Protein AF-A0AAX1DKT1-F1 (afdb_monomer)

Secondary structure (DSSP, 8-state):
--HHHHHHHHHHHHHHHTT--HHHHHHHHHHHHHHHHHHTTT--SS-HHHHHHHHHHHHHHHHHTT--

pLDDT: mean 82.5, std 13.32, range [38.44, 94.06]

Foldseek 3Di:
DDPLVVLLVVQLVVCVVVVFDPVLSNVLSVVLSVQCVVCVVPDPDPCSSVVSNVSSVVSSVVVRVPPD

Mean predicted aligned error: 5.6 Å

Sequence (68 aa):
MTKIEFIEKNIITELTRLGYDQTAVNIGAREAVSYFRRASTTSKNGKIFEDCLFHAKLFAKKHASNKK

Radius of gyration: 11.77 Å; Cα contacts (8 Å, |Δi|>4): 74; chains: 1; bounding box: 30×20×34 Å

Solvent-accessible surface area (backbone atoms only — not comparable to full-atom values): 3727 Å² total; per-residue (Å²): 130,54,76,57,56,50,50,31,52,53,40,35,53,51,34,49,74,71,69,48,47,72,69,18,25,54,53,12,21,54,49,21,39,55,45,44,65,62,39,71,80,68,63,89,58,99,52,59,64,61,55,25,45,52,53,16,51,55,46,20,56,64,53,54,68,68,80,124

Structure (mmCIF, N/CA/C/O backbone):
data_AF-A0AAX1DKT1-F1
#
_entry.id   AF-A0AAX1DKT1-F1
#
loop_
_atom_site.group_PDB
_atom_site.id
_atom_site.type_symbol
_atom_site.label_atom_id
_atom_site.label_alt_id
_atom_site.label_comp_id
_atom_site.label_asym_id
_atom_site.label_entity_id
_atom_site.label_seq_id
_atom_site.pdbx_PDB_ins_code
_atom_site.Cartn_x
_atom_site.Cartn_y
_atom_site.Cartn_z
_atom_site.occupancy
_atom_site.B_iso_or_equiv
_atom_site.auth_seq_id
_atom_site.auth_comp_id
_atom_site.auth_asym_id
_atom_site.auth_atom_id
_atom_site.pdbx_PDB_model_num
ATOM 1 N N . MET A 1 1 ? 11.712 14.996 -5.0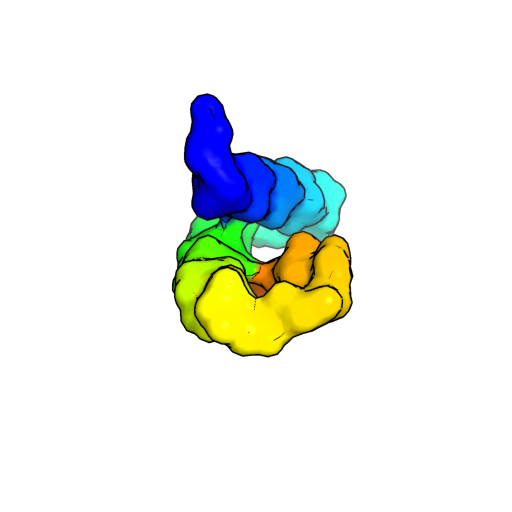43 1.00 59.69 1 MET A N 1
ATOM 2 C CA . MET A 1 1 ? 10.818 13.838 -4.848 1.00 59.69 1 MET A CA 1
ATOM 3 C C . MET A 1 1 ? 11.432 12.636 -5.524 1.00 59.69 1 MET A C 1
ATOM 5 O O . MET A 1 1 ? 11.644 12.663 -6.733 1.00 59.69 1 MET A O 1
ATOM 9 N N . THR A 1 2 ? 11.755 11.605 -4.754 1.00 85.56 2 THR A N 1
ATOM 10 C CA . THR A 1 2 ? 12.152 10.314 -5.334 1.00 85.56 2 THR A CA 1
ATOM 11 C C . THR A 1 2 ? 10.924 9.586 -5.897 1.00 85.56 2 THR A C 1
ATOM 13 O O . THR A 1 2 ? 9.791 9.891 -5.523 1.00 85.56 2 THR A O 1
ATOM 16 N N . LYS A 1 3 ? 11.121 8.591 -6.774 1.00 81.94 3 LYS A N 1
ATOM 17 C CA . LYS A 1 3 ? 10.005 7.764 -7.281 1.00 81.94 3 LYS A CA 1
ATOM 18 C C . LYS A 1 3 ? 9.221 7.086 -6.145 1.00 81.94 3 LYS A C 1
ATOM 20 O O . LYS A 1 3 ? 8.016 6.904 -6.257 1.00 81.94 3 LYS A O 1
ATOM 25 N N . ILE A 1 4 ? 9.901 6.768 -5.042 1.00 86.62 4 ILE A N 1
ATOM 26 C CA . ILE A 1 4 ? 9.300 6.199 -3.831 1.00 86.62 4 ILE A CA 1
ATOM 27 C C . ILE A 1 4 ? 8.350 7.200 -3.170 1.00 86.62 4 ILE A C 1
ATOM 29 O O . ILE A 1 4 ? 7.201 6.860 -2.914 1.00 86.62 4 ILE A O 1
ATOM 33 N N . GLU A 1 5 ? 8.800 8.436 -2.945 1.00 89.12 5 GLU A N 1
ATOM 34 C CA . GLU A 1 5 ? 7.946 9.482 -2.366 1.00 89.12 5 GLU A CA 1
ATOM 35 C C . GLU A 1 5 ? 6.753 9.814 -3.264 1.00 89.12 5 GLU A C 1
ATOM 37 O O . GLU A 1 5 ? 5.669 10.117 -2.772 1.00 89.12 5 GLU A O 1
ATOM 42 N N . PHE A 1 6 ? 6.945 9.754 -4.586 1.00 88.38 6 PHE A N 1
ATOM 43 C CA . PHE A 1 6 ? 5.854 9.926 -5.537 1.00 88.38 6 PHE A CA 1
ATOM 44 C C . PHE A 1 6 ? 4.790 8.836 -5.359 1.00 88.38 6 PHE A C 1
ATOM 46 O O . PHE A 1 6 ? 3.611 9.162 -5.243 1.00 88.38 6 PHE A O 1
ATOM 53 N N . ILE A 1 7 ? 5.196 7.563 -5.293 1.00 89.56 7 ILE A N 1
ATOM 54 C CA . ILE A 1 7 ? 4.284 6.436 -5.045 1.00 89.56 7 ILE A CA 1
ATOM 55 C C . ILE A 1 7 ? 3.569 6.642 -3.710 1.00 89.56 7 ILE A C 1
ATOM 57 O O . ILE A 1 7 ? 2.345 6.656 -3.675 1.00 89.56 7 ILE A O 1
ATOM 61 N N . GLU A 1 8 ? 4.315 6.877 -2.632 1.00 91.19 8 GLU A N 1
ATOM 62 C CA . GLU A 1 8 ? 3.758 7.030 -1.288 1.00 91.19 8 GLU A CA 1
ATOM 63 C C . GLU A 1 8 ? 2.701 8.142 -1.222 1.00 91.19 8 GLU A C 1
ATOM 65 O O . GLU A 1 8 ? 1.571 7.890 -0.806 1.00 91.19 8 GLU A O 1
ATOM 70 N N . LYS A 1 9 ? 3.018 9.347 -1.715 1.00 92.75 9 LYS A N 1
ATOM 71 C CA . LYS A 1 9 ? 2.086 10.484 -1.697 1.00 92.75 9 LYS A CA 1
ATOM 72 C C . LYS A 1 9 ? 0.827 10.223 -2.517 1.00 92.75 9 LYS A C 1
ATOM 74 O O . LYS A 1 9 ? -0.267 10.475 -2.024 1.00 92.75 9 LYS A O 1
ATOM 79 N N . ASN A 1 10 ? 0.962 9.694 -3.733 1.00 91.75 10 ASN A N 1
ATOM 80 C CA . ASN A 1 10 ? -0.197 9.416 -4.585 1.00 91.75 10 ASN A CA 1
ATOM 81 C C . ASN A 1 10 ? -1.104 8.337 -3.978 1.00 91.75 10 ASN A C 1
ATOM 83 O O . ASN A 1 10 ? -2.324 8.482 -3.994 1.00 91.75 10 ASN A O 1
ATOM 87 N N . ILE A 1 11 ? -0.518 7.285 -3.399 1.00 92.19 11 ILE A N 1
ATOM 88 C CA . ILE A 1 11 ? -1.267 6.223 -2.717 1.00 92.19 11 ILE A CA 1
ATOM 89 C C . ILE A 1 11 ? -2.015 6.796 -1.510 1.00 92.19 11 ILE A C 1
ATOM 91 O O . ILE A 1 11 ? -3.201 6.521 -1.347 1.00 92.19 11 ILE A O 1
ATOM 95 N N . ILE A 1 12 ? -1.356 7.623 -0.690 1.00 93.25 12 ILE A N 1
ATOM 96 C CA . ILE A 1 12 ? -1.984 8.282 0.463 1.00 93.25 12 ILE A CA 1
ATOM 97 C C . ILE A 1 12 ? -3.157 9.152 0.012 1.00 93.25 12 ILE A C 1
ATOM 99 O O . ILE A 1 12 ? -4.245 9.042 0.579 1.00 93.25 12 ILE A O 1
ATOM 103 N N . THR A 1 13 ? -2.962 9.985 -1.013 1.00 94.06 13 THR A N 1
ATOM 104 C CA . THR A 1 13 ? -4.014 10.847 -1.562 1.00 94.06 13 THR A CA 1
ATOM 105 C C . THR A 1 13 ? -5.201 10.029 -2.064 1.00 94.06 13 THR A C 1
ATOM 107 O O . THR A 1 13 ? -6.337 10.343 -1.713 1.00 94.06 13 THR A O 1
ATOM 110 N N . GLU A 1 14 ? -4.962 8.955 -2.822 1.00 92.69 14 GLU A N 1
ATOM 111 C CA . GLU A 1 14 ? -6.037 8.116 -3.360 1.00 92.69 14 GLU A CA 1
ATOM 112 C C . GLU A 1 14 ? -6.783 7.362 -2.248 1.00 92.69 14 GLU A C 1
ATOM 114 O O . GLU A 1 14 ? -8.011 7.359 -2.214 1.00 92.69 14 GLU A O 1
ATOM 119 N N . LEU A 1 15 ? -6.068 6.751 -1.296 1.00 90.25 15 LEU A N 1
ATOM 120 C CA . LEU A 1 15 ? -6.702 6.032 -0.188 1.00 90.25 15 LEU A CA 1
ATOM 121 C C . LEU A 1 15 ? -7.478 6.980 0.740 1.00 90.25 15 LEU A C 1
ATOM 123 O O . LEU A 1 15 ? -8.570 6.639 1.190 1.00 90.25 15 LEU A O 1
ATOM 127 N N . THR A 1 16 ? -6.961 8.186 0.977 1.00 91.25 16 THR A N 1
ATOM 128 C CA . THR A 1 16 ? -7.674 9.223 1.739 1.00 91.25 16 THR A CA 1
ATOM 129 C C . THR A 1 16 ? -8.938 9.666 1.003 1.00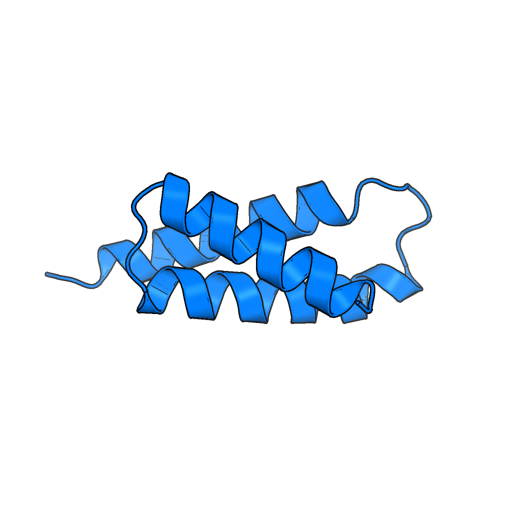 91.25 16 THR A C 1
ATOM 131 O O . THR A 1 16 ? -10.003 9.757 1.608 1.00 91.25 16 THR A O 1
ATOM 134 N N . ARG A 1 17 ? -8.860 9.872 -0.320 1.00 91.06 17 ARG A N 1
ATOM 135 C CA . ARG A 1 17 ? -10.015 10.205 -1.172 1.00 91.06 17 ARG A CA 1
ATOM 136 C C . ARG A 1 17 ? -11.080 9.103 -1.169 1.00 91.06 17 ARG A C 1
ATOM 138 O O . ARG A 1 17 ? -12.262 9.405 -1.289 1.00 91.06 17 ARG A O 1
ATOM 145 N N . LEU A 1 18 ? -10.674 7.844 -1.016 1.00 87.88 18 LEU A N 1
ATOM 146 C CA . LEU A 1 18 ? -11.574 6.693 -0.892 1.00 87.88 18 LEU A CA 1
ATOM 147 C C . LEU A 1 18 ? -12.205 6.551 0.504 1.00 87.88 18 LEU A C 1
ATOM 149 O O . LEU A 1 18 ? -13.033 5.665 0.698 1.00 87.88 18 LEU A O 1
ATOM 153 N N . GLY A 1 19 ? -11.842 7.408 1.464 1.00 88.62 19 GLY A N 1
ATOM 154 C CA . GLY A 1 19 ? -12.412 7.405 2.812 1.00 88.62 19 GLY A CA 1
ATOM 155 C C . GLY A 1 19 ? -11.847 6.319 3.728 1.00 88.62 19 GLY A C 1
ATOM 156 O O . GLY A 1 19 ? -12.486 5.963 4.717 1.00 88.62 19 GLY A O 1
ATOM 157 N N . TYR A 1 20 ? -10.669 5.770 3.417 1.00 88.25 20 TYR A N 1
ATOM 158 C CA . TYR A 1 20 ? -9.998 4.840 4.322 1.00 88.25 20 TYR A CA 1
ATOM 159 C C . TYR A 1 20 ? -9.470 5.559 5.570 1.00 88.25 20 TYR A C 1
ATOM 161 O O . TYR A 1 20 ? -9.040 6.710 5.519 1.00 88.25 20 TYR A O 1
ATOM 169 N N . ASP A 1 21 ? -9.465 4.845 6.696 1.00 88.94 21 ASP A N 1
ATOM 170 C CA . ASP A 1 21 ? -8.905 5.329 7.959 1.00 88.94 21 ASP A CA 1
ATOM 171 C C . ASP A 1 21 ? -7.395 5.604 7.838 1.00 88.94 21 ASP A C 1
ATOM 173 O O . ASP A 1 21 ? -6.690 4.905 7.104 1.00 88.94 21 ASP A O 1
ATOM 177 N N . GLN A 1 22 ? -6.872 6.574 8.596 1.00 87.62 22 GLN A N 1
ATOM 178 C CA . GLN A 1 22 ? -5.445 6.914 8.592 1.00 87.62 22 GLN A CA 1
ATOM 179 C C . GLN A 1 22 ? -4.540 5.699 8.846 1.00 87.62 22 GLN A C 1
ATOM 181 O O . GLN A 1 22 ? -3.461 5.612 8.255 1.00 87.62 22 GLN A O 1
ATOM 186 N N . THR A 1 23 ? -4.957 4.736 9.674 1.00 88.38 23 THR A N 1
ATOM 187 C CA . THR A 1 23 ? -4.201 3.492 9.880 1.00 88.38 23 THR A CA 1
ATOM 188 C C . THR A 1 23 ? -4.140 2.656 8.599 1.00 88.38 23 THR A C 1
ATOM 190 O O . THR A 1 23 ? -3.062 2.217 8.199 1.00 88.38 23 THR A O 1
ATOM 193 N N . ALA A 1 24 ? -5.271 2.480 7.915 1.00 89.06 24 ALA A N 1
ATOM 194 C CA . ALA A 1 24 ? -5.353 1.730 6.662 1.00 89.06 24 ALA A CA 1
ATOM 195 C C . ALA A 1 24 ? -4.582 2.424 5.523 1.00 89.06 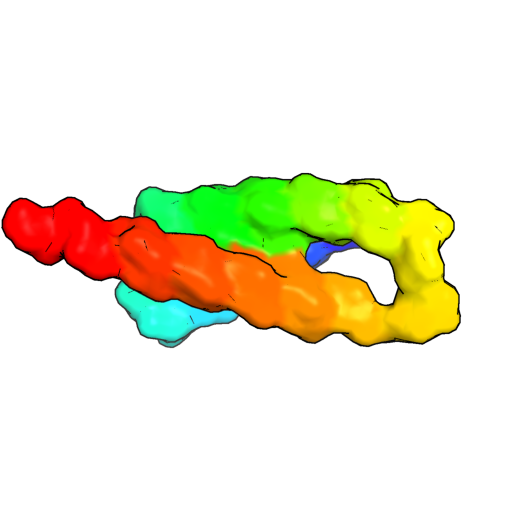24 ALA A C 1
ATOM 197 O O . ALA A 1 24 ? -3.884 1.756 4.758 1.00 89.06 24 ALA A O 1
ATOM 198 N N . VAL A 1 25 ? -4.646 3.759 5.457 1.00 91.88 25 VAL A N 1
ATOM 199 C CA . VAL A 1 25 ? -3.895 4.595 4.507 1.00 91.88 25 VAL A CA 1
ATOM 200 C C . VAL A 1 25 ? -2.385 4.425 4.697 1.00 91.88 25 VAL A C 1
ATOM 202 O O . VAL A 1 25 ? -1.675 4.138 3.735 1.00 91.88 25 VAL A O 1
ATOM 205 N N . ASN A 1 26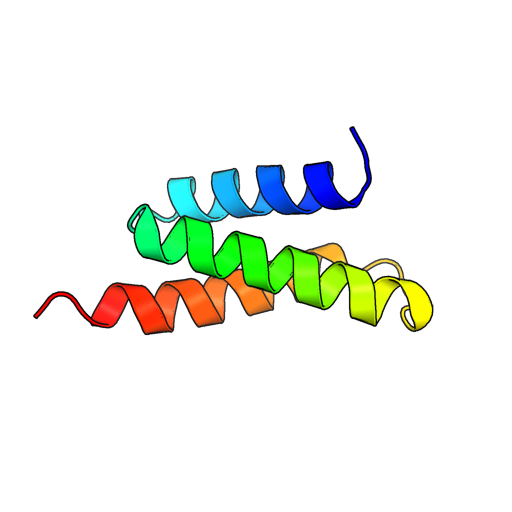 ? -1.890 4.538 5.935 1.00 90.56 26 ASN A N 1
ATOM 206 C CA . ASN A 1 26 ? -0.463 4.391 6.239 1.00 90.56 26 ASN A CA 1
ATOM 207 C C . ASN A 1 26 ? 0.056 2.978 5.938 1.00 90.56 26 ASN A C 1
ATOM 209 O O . ASN A 1 26 ? 1.143 2.825 5.381 1.00 90.56 26 ASN A O 1
ATOM 213 N N . ILE A 1 27 ? -0.712 1.938 6.281 1.00 90.81 27 ILE A N 1
ATOM 214 C CA . ILE A 1 27 ? -0.334 0.547 5.986 1.00 90.81 27 ILE A CA 1
ATOM 215 C C . ILE A 1 27 ? -0.294 0.316 4.469 1.00 90.81 27 ILE A C 1
ATOM 217 O O . ILE A 1 27 ? 0.696 -0.210 3.960 1.00 90.81 27 ILE A O 1
ATOM 221 N N . GLY A 1 28 ? -1.320 0.766 3.738 1.00 91.94 28 GLY A N 1
ATOM 222 C CA . GLY A 1 28 ? -1.376 0.647 2.280 1.00 91.94 28 GLY A CA 1
ATOM 223 C C . GLY A 1 28 ? -0.225 1.374 1.576 1.00 91.94 28 GLY A C 1
ATOM 224 O O . GLY A 1 28 ? 0.375 0.824 0.654 1.00 91.94 28 GLY A O 1
ATOM 225 N N . ALA A 1 29 ? 0.138 2.570 2.047 1.00 92.06 29 ALA A N 1
ATOM 226 C CA . ALA A 1 29 ? 1.258 3.343 1.513 1.00 92.06 29 ALA A CA 1
ATOM 227 C C . ALA A 1 29 ? 2.614 2.650 1.732 1.00 92.06 29 ALA A C 1
ATOM 229 O O . ALA A 1 29 ? 3.405 2.525 0.794 1.00 92.06 29 ALA A O 1
ATOM 230 N N . ARG A 1 30 ? 2.867 2.124 2.940 1.00 90.81 30 ARG A N 1
ATOM 231 C CA . ARG A 1 30 ? 4.108 1.387 3.250 1.00 90.81 30 ARG A CA 1
ATOM 232 C C . ARG A 1 30 ? 4.247 0.122 2.407 1.00 90.81 30 ARG A C 1
ATOM 234 O O . ARG A 1 30 ? 5.342 -0.172 1.924 1.00 90.81 30 ARG A O 1
ATOM 241 N N . GLU A 1 31 ? 3.150 -0.604 2.198 1.00 91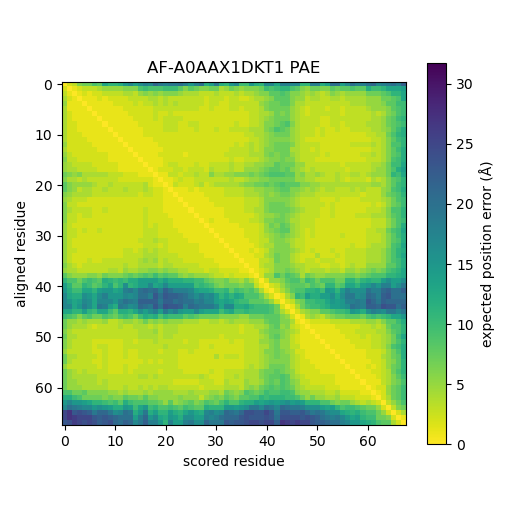.00 31 GLU A N 1
ATOM 242 C CA . GLU A 1 31 ? 3.164 -1.813 1.374 1.00 91.00 31 GLU A CA 1
ATOM 243 C C . GLU A 1 31 ? 3.393 -1.486 -0.110 1.00 91.00 31 GLU A C 1
ATOM 245 O O . GLU A 1 31 ? 4.218 -2.131 -0.757 1.00 91.00 31 GLU A O 1
ATOM 250 N N . ALA A 1 32 ? 2.763 -0.428 -0.636 1.00 91.00 32 ALA A N 1
ATOM 251 C CA . ALA A 1 32 ? 3.017 0.057 -1.994 1.00 91.00 32 ALA A CA 1
ATOM 252 C C . ALA A 1 32 ? 4.488 0.429 -2.217 1.00 91.00 32 ALA A C 1
ATOM 254 O O . ALA A 1 32 ? 5.074 0.045 -3.226 1.00 91.00 32 ALA A O 1
ATOM 255 N N . VAL A 1 33 ? 5.121 1.122 -1.266 1.00 90.81 33 VAL A N 1
ATOM 256 C CA . VAL A 1 33 ? 6.553 1.460 -1.338 1.00 90.81 33 VAL A CA 1
ATOM 257 C C . VAL A 1 33 ? 7.432 0.207 -1.299 1.00 90.81 33 VAL A C 1
ATOM 259 O O . VAL A 1 33 ? 8.396 0.095 -2.061 1.00 90.81 33 VAL A O 1
ATOM 262 N N . SER A 1 34 ? 7.100 -0.749 -0.431 1.00 89.50 34 SER A N 1
ATOM 263 C CA . SER A 1 34 ? 7.799 -2.034 -0.329 1.00 89.50 34 SER A CA 1
ATOM 264 C C . SER A 1 34 ? 7.690 -2.842 -1.626 1.00 89.50 34 SER A C 1
ATOM 266 O O . SER A 1 34 ? 8.680 -3.400 -2.109 1.00 89.50 34 SER A O 1
ATOM 268 N N . TYR A 1 35 ? 6.500 -2.882 -2.228 1.00 88.62 35 TYR A N 1
ATOM 269 C CA . TYR A 1 35 ? 6.277 -3.497 -3.532 1.00 88.62 35 TYR A CA 1
ATOM 270 C C . TYR A 1 35 ? 7.051 -2.758 -4.624 1.00 88.62 35 TYR A C 1
ATOM 272 O O . TYR A 1 35 ? 7.798 -3.393 -5.356 1.00 88.62 35 TYR A O 1
ATOM 280 N N . PHE A 1 36 ? 6.973 -1.426 -4.685 1.00 87.88 36 PHE A N 1
ATOM 281 C CA . PHE A 1 36 ? 7.694 -0.612 -5.664 1.00 87.88 36 PHE A CA 1
ATOM 282 C C . PHE A 1 36 ? 9.203 -0.863 -5.621 1.00 87.88 36 PHE A C 1
ATOM 284 O O . PHE A 1 36 ? 9.826 -1.041 -6.662 1.00 87.88 36 PHE A O 1
ATOM 291 N N . ARG A 1 37 ? 9.803 -0.946 -4.427 1.00 86.56 37 ARG A N 1
ATOM 292 C CA . ARG A 1 37 ? 11.233 -1.268 -4.276 1.00 86.56 37 ARG A CA 1
ATOM 293 C C . ARG A 1 37 ? 11.585 -2.647 -4.839 1.00 86.56 37 ARG A C 1
ATOM 295 O O . ARG A 1 37 ? 12.613 -2.779 -5.494 1.00 86.56 37 ARG A O 1
ATOM 302 N N . ARG A 1 38 ? 10.732 -3.651 -4.610 1.00 83.75 38 ARG A N 1
ATOM 303 C CA . ARG A 1 38 ? 10.914 -5.027 -5.107 1.00 83.75 38 ARG A CA 1
ATOM 304 C C . ARG A 1 38 ? 10.636 -5.151 -6.606 1.00 83.75 38 ARG A C 1
ATOM 306 O O . ARG A 1 38 ? 11.342 -5.862 -7.304 1.00 83.75 38 ARG A O 1
ATOM 313 N N . ALA A 1 39 ? 9.629 -4.447 -7.107 1.00 79.06 39 ALA A N 1
ATOM 314 C CA . ALA A 1 39 ? 9.200 -4.499 -8.496 1.00 79.06 39 ALA A CA 1
ATOM 315 C C . ALA A 1 39 ? 10.040 -3.587 -9.401 1.00 79.06 39 ALA A C 1
ATOM 317 O O . ALA A 1 39 ? 10.171 -3.876 -10.586 1.00 79.06 39 ALA A O 1
ATOM 318 N N . SER A 1 40 ? 10.674 -2.532 -8.874 1.00 68.38 40 SER A N 1
ATOM 319 C CA . SER A 1 40 ? 11.532 -1.627 -9.655 1.00 68.38 40 SER A CA 1
ATOM 320 C C . SER A 1 40 ? 12.772 -2.325 -10.227 1.00 68.38 40 SER A C 1
ATOM 322 O O . SER A 1 40 ? 13.398 -1.771 -11.127 1.00 68.38 40 SER A O 1
ATOM 324 N N . THR A 1 41 ? 13.129 -3.515 -9.736 1.00 61.25 41 THR A N 1
ATOM 325 C CA . THR A 1 41 ? 14.207 -4.348 -10.294 1.00 61.25 41 THR A CA 1
ATOM 326 C C . THR A 1 41 ? 13.718 -5.321 -11.373 1.00 61.25 41 THR A C 1
ATOM 328 O O . THR A 1 41 ? 14.524 -5.813 -12.154 1.00 61.25 41 THR A O 1
ATOM 331 N N . THR A 1 42 ? 12.410 -5.592 -11.439 1.00 54.72 42 THR A N 1
ATOM 3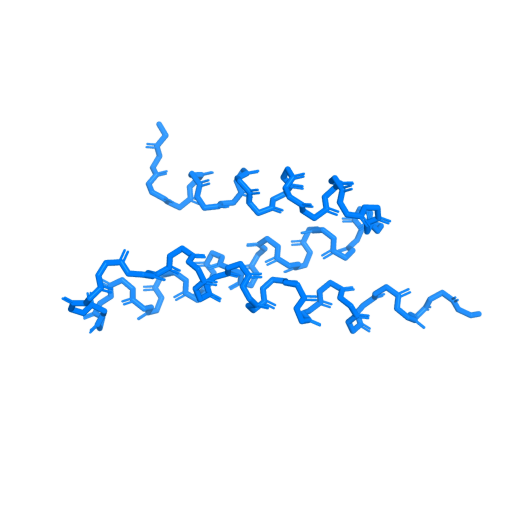32 C CA . THR A 1 42 ? 11.807 -6.645 -12.284 1.00 54.72 42 THR A CA 1
ATOM 333 C C . THR A 1 42 ? 10.896 -6.092 -13.382 1.00 54.72 42 THR A C 1
ATOM 335 O O . THR A 1 42 ? 10.735 -6.713 -14.433 1.00 54.72 42 THR A O 1
ATOM 338 N N . SER A 1 43 ? 10.283 -4.929 -13.171 1.00 53.91 43 SER A N 1
ATOM 339 C CA . SER A 1 43 ? 9.187 -4.472 -14.017 1.00 53.91 43 SER A CA 1
ATOM 340 C C . SER A 1 43 ? 9.702 -3.829 -15.305 1.00 53.91 43 SER A C 1
ATOM 342 O O . SER A 1 43 ? 10.113 -2.670 -15.333 1.00 53.91 43 SER A O 1
ATOM 344 N N . LYS A 1 44 ? 9.674 -4.612 -16.390 1.00 56.69 44 LYS A N 1
ATOM 345 C CA . LYS A 1 44 ? 9.983 -4.180 -17.765 1.00 56.69 44 LYS A CA 1
ATOM 346 C C . LYS A 1 44 ? 8.829 -3.421 -18.437 1.00 56.69 44 LYS A C 1
ATOM 348 O O . LYS A 1 44 ? 9.013 -2.892 -19.525 1.00 56.69 44 LYS A O 1
ATOM 353 N N . ASN A 1 45 ? 7.663 -3.342 -17.794 1.00 56.34 45 ASN A N 1
ATOM 354 C CA . ASN A 1 45 ? 6.458 -2.716 -18.334 1.00 56.34 45 ASN A CA 1
ATOM 355 C C . ASN A 1 45 ? 5.966 -1.645 -17.356 1.00 56.34 45 ASN A C 1
ATOM 357 O O . ASN A 1 45 ? 5.682 -1.949 -16.203 1.00 56.34 45 ASN A O 1
ATOM 361 N N . GLY A 1 46 ? 5.883 -0.390 -17.807 1.00 65.31 46 GLY A N 1
ATOM 362 C CA . GLY A 1 46 ? 5.713 0.836 -17.007 1.00 65.31 46 GLY A CA 1
ATOM 363 C C . GLY A 1 46 ? 4.434 1.002 -16.166 1.00 65.31 46 GLY A C 1
ATOM 364 O O . GLY A 1 46 ? 4.058 2.133 -15.882 1.00 65.31 46 GLY A O 1
ATOM 365 N N . LYS A 1 47 ? 3.778 -0.082 -15.737 1.00 78.50 47 LYS A N 1
ATOM 366 C CA . LYS A 1 47 ? 2.531 -0.095 -14.950 1.00 78.50 47 LYS A CA 1
ATOM 367 C C . LYS A 1 47 ? 2.729 -0.316 -13.447 1.00 78.50 47 LYS A C 1
ATOM 369 O O . LYS A 1 47 ? 1.791 -0.622 -12.723 1.00 78.50 47 LYS A O 1
ATOM 374 N N . ILE A 1 48 ? 3.947 -0.121 -12.946 1.00 83.81 48 ILE A N 1
ATOM 375 C CA . ILE A 1 48 ? 4.286 -0.395 -11.541 1.00 83.81 48 ILE A CA 1
ATOM 376 C C . ILE A 1 48 ? 3.440 0.414 -10.544 1.00 83.81 48 ILE A C 1
ATOM 378 O O . ILE A 1 48 ? 3.185 -0.050 -9.438 1.00 83.81 48 ILE A O 1
ATOM 382 N N . PHE A 1 49 ? 2.988 1.610 -10.935 1.00 84.00 49 PHE A N 1
ATOM 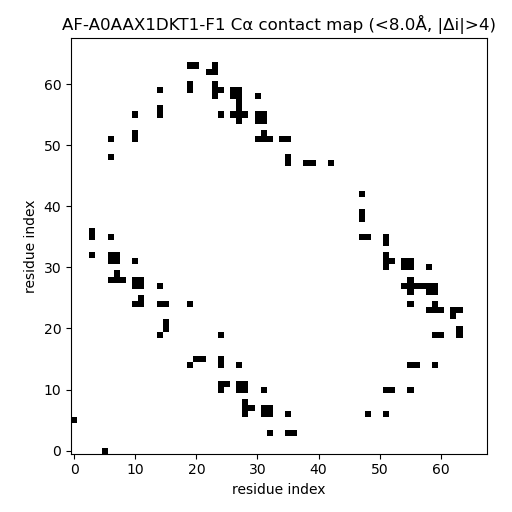383 C CA . PHE A 1 49 ? 2.106 2.440 -10.117 1.00 84.00 49 PHE A CA 1
ATOM 384 C C . PHE A 1 49 ? 0.722 1.804 -9.939 1.00 84.00 49 PH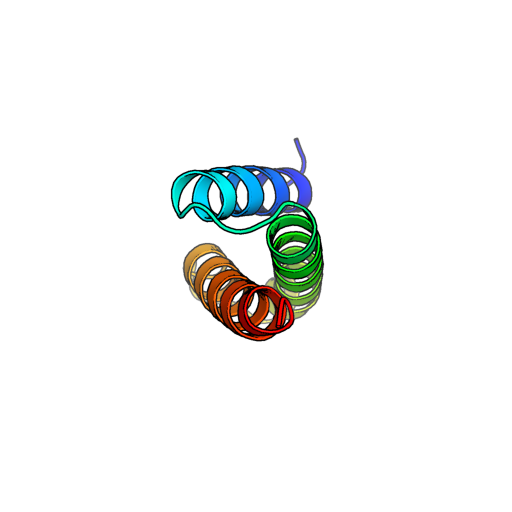E A C 1
ATOM 386 O O . PHE A 1 49 ? 0.210 1.775 -8.823 1.00 84.00 49 PHE A O 1
ATOM 393 N N . GLU A 1 50 ? 0.137 1.274 -11.016 1.00 87.00 50 GLU A N 1
ATOM 394 C CA . GLU A 1 50 ? -1.181 0.632 -10.983 1.00 87.00 50 GLU A CA 1
ATOM 395 C C . GLU A 1 50 ? -1.157 -0.604 -10.071 1.00 87.00 50 GLU A C 1
ATOM 397 O O . GLU A 1 50 ? -2.043 -0.757 -9.229 1.00 87.00 50 GLU A O 1
ATOM 402 N N . ASP A 1 51 ? -0.096 -1.415 -10.154 1.00 87.56 51 ASP A N 1
ATOM 403 C CA . ASP A 1 51 ? 0.140 -2.551 -9.251 1.00 87.56 51 ASP A CA 1
ATOM 404 C C . ASP A 1 51 ? 0.287 -2.110 -7.788 1.00 87.56 51 ASP A C 1
ATOM 406 O O . ASP A 1 51 ? -0.360 -2.660 -6.892 1.00 87.56 51 ASP A O 1
ATOM 410 N N . CYS A 1 52 ? 1.095 -1.075 -7.532 1.00 89.12 52 CYS A N 1
ATOM 411 C CA . CYS A 1 52 ? 1.254 -0.516 -6.188 1.00 89.12 52 CYS A CA 1
ATOM 412 C C . CYS A 1 52 ? -0.088 -0.037 -5.621 1.00 89.12 52 CYS A C 1
ATOM 414 O O . CYS A 1 52 ? -0.394 -0.289 -4.455 1.00 89.12 52 CYS A O 1
ATOM 416 N N . LEU A 1 53 ? -0.902 0.625 -6.446 1.00 89.75 53 LEU A N 1
ATOM 417 C CA . LEU A 1 53 ? -2.210 1.134 -6.052 1.00 89.75 53 LEU A CA 1
ATOM 418 C C . LEU A 1 53 ? -3.212 0.014 -5.784 1.00 89.75 53 LEU A C 1
ATOM 420 O O . LEU A 1 53 ? -3.973 0.087 -4.817 1.00 89.75 53 LEU A O 1
ATOM 424 N N . PHE A 1 54 ? -3.196 -1.035 -6.600 1.00 90.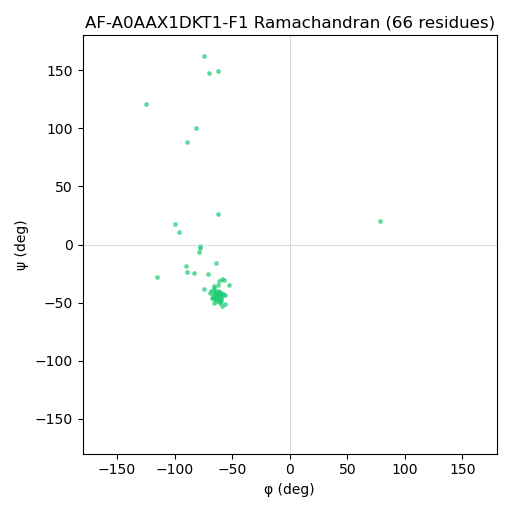06 54 PHE A N 1
ATOM 425 C CA . PHE A 1 54 ? -4.023 -2.216 -6.391 1.00 90.06 54 PHE A CA 1
ATOM 426 C C . PHE A 1 54 ? -3.684 -2.911 -5.065 1.00 90.06 54 PHE A C 1
ATOM 428 O O . PHE A 1 54 ? -4.576 -3.148 -4.243 1.00 90.06 54 PHE A O 1
ATOM 435 N N . HIS A 1 55 ? -2.395 -3.148 -4.802 1.00 89.38 55 HIS A N 1
ATOM 436 C CA . HIS A 1 55 ? -1.929 -3.721 -3.538 1.00 89.38 55 HIS A CA 1
ATOM 437 C C . HIS A 1 55 ? -2.290 -2.843 -2.334 1.00 89.38 55 HIS A C 1
ATOM 439 O O . HIS A 1 55 ? -2.812 -3.351 -1.339 1.00 89.38 55 HIS A O 1
ATOM 445 N N . ALA A 1 56 ? -2.094 -1.528 -2.433 1.00 91.19 56 ALA A N 1
ATOM 446 C CA . ALA A 1 56 ? -2.437 -0.602 -1.359 1.00 91.19 56 ALA A CA 1
ATOM 447 C C . ALA A 1 56 ? -3.931 -0.629 -1.013 1.00 91.19 56 ALA A C 1
ATOM 449 O O . ALA A 1 56 ? -4.283 -0.673 0.164 1.00 91.19 56 ALA A O 1
ATOM 450 N N . LYS A 1 57 ? -4.816 -0.662 -2.022 1.00 90.56 57 LYS A N 1
ATOM 451 C CA . LYS A 1 57 ? -6.274 -0.761 -1.827 1.00 90.56 57 LYS A CA 1
ATOM 452 C C . LYS A 1 57 ? -6.680 -2.078 -1.170 1.00 90.56 57 LYS A C 1
ATOM 454 O O . LYS A 1 57 ? -7.529 -2.072 -0.280 1.00 90.56 57 LYS A O 1
ATOM 459 N N . LEU A 1 58 ? -6.072 -3.199 -1.569 1.00 90.31 58 LEU A N 1
ATOM 460 C CA . LEU A 1 58 ? -6.322 -4.506 -0.950 1.00 90.31 58 LEU A CA 1
ATOM 461 C C . LEU A 1 58 ? -5.971 -4.503 0.541 1.00 90.31 58 LEU A C 1
ATOM 463 O O . LEU A 1 58 ? -6.773 -4.947 1.366 1.00 90.31 58 LEU A O 1
ATOM 467 N N . PHE A 1 59 ? -4.804 -3.961 0.893 1.00 87.88 59 PHE A N 1
ATOM 468 C CA . PHE A 1 59 ? -4.383 -3.835 2.287 1.00 87.88 59 PHE A CA 1
ATOM 469 C C . PHE A 1 59 ? -5.265 -2.857 3.061 1.00 87.88 59 PHE A C 1
ATOM 471 O O . PHE A 1 59 ? -5.753 -3.200 4.136 1.00 87.88 59 PHE A O 1
ATOM 478 N N . ALA A 1 60 ? -5.552 -1.682 2.499 1.00 88.06 60 ALA A N 1
ATOM 479 C CA . ALA A 1 60 ? -6.425 -0.706 3.135 1.00 88.06 60 ALA A CA 1
ATOM 480 C C . ALA A 1 60 ? -7.816 -1.295 3.419 1.00 88.06 60 ALA A C 1
ATOM 482 O O . ALA A 1 60 ? -8.327 -1.159 4.526 1.00 88.06 60 ALA A O 1
ATOM 483 N N . LYS A 1 61 ? -8.392 -2.049 2.472 1.00 86.00 61 LYS A N 1
ATOM 484 C CA . LYS A 1 61 ? -9.668 -2.756 2.653 1.00 86.00 61 LYS A CA 1
ATOM 485 C C . LYS A 1 61 ? -9.605 -3.815 3.758 1.00 86.00 61 LYS A C 1
ATOM 487 O O . LYS A 1 61 ? -10.530 -3.894 4.560 1.00 86.00 61 LYS A O 1
ATOM 492 N N . LYS A 1 62 ? -8.523 -4.599 3.823 1.00 83.06 62 LYS A N 1
ATOM 493 C CA . LYS A 1 62 ? -8.321 -5.623 4.863 1.00 83.06 62 LYS A CA 1
ATOM 494 C C . LYS A 1 62 ? -8.170 -5.018 6.264 1.00 83.06 62 LYS A C 1
ATOM 496 O O . LYS A 1 62 ? -8.625 -5.608 7.235 1.00 83.06 62 LYS A O 1
ATOM 501 N N . HIS A 1 63 ? -7.532 -3.854 6.372 1.00 75.25 63 HIS A N 1
ATOM 502 C CA . HIS A 1 63 ? -7.292 -3.186 7.653 1.00 75.25 63 HIS A CA 1
ATOM 503 C C . HIS A 1 63 ? -8.427 -2.243 8.076 1.00 75.25 63 HIS A C 1
ATOM 505 O O . HIS A 1 63 ? -8.608 -2.015 9.269 1.00 75.25 63 HIS A O 1
ATOM 511 N N . ALA A 1 64 ? -9.234 -1.744 7.137 1.00 69.94 64 ALA A N 1
ATOM 512 C CA . ALA A 1 64 ? -10.414 -0.934 7.438 1.00 69.94 64 ALA A CA 1
ATOM 513 C C . ALA A 1 64 ? -11.557 -1.745 8.072 1.00 69.94 64 ALA A C 1
ATOM 515 O O . ALA A 1 64 ? -12.348 -1.186 8.825 1.00 69.94 64 ALA A O 1
ATOM 516 N N . SER A 1 65 ? -11.635 -3.059 7.826 1.00 58.41 65 SER A N 1
ATOM 517 C CA . SER A 1 65 ? -12.691 -3.915 8.388 1.00 58.41 65 SER A CA 1
ATOM 518 C C . SER A 1 65 ? -12.487 -4.298 9.858 1.00 58.41 65 SER A C 1
ATOM 520 O O . SER A 1 65 ? -13.324 -5.009 10.404 1.00 58.41 65 SER A O 1
ATOM 522 N N . ASN A 1 66 ? -11.394 -3.866 10.498 1.00 51.84 66 ASN A N 1
ATOM 523 C CA . ASN A 1 66 ? -11.072 -4.256 11.874 1.00 51.84 66 ASN A CA 1
ATOM 524 C C . ASN A 1 66 ? -11.513 -3.244 12.946 1.00 51.84 66 ASN A C 1
ATOM 526 O O . ASN A 1 66 ? -11.142 -3.394 14.106 1.00 51.84 66 ASN A O 1
ATOM 530 N N . LYS A 1 67 ? -12.321 -2.237 12.588 1.00 46.66 67 LYS A N 1
ATOM 531 C CA . LYS A 1 67 ? -13.130 -1.494 13.566 1.00 46.66 67 LYS A CA 1
ATOM 532 C C . LYS A 1 67 ? -14.480 -2.201 13.706 1.00 46.66 67 LYS A C 1
ATOM 534 O O . LYS A 1 67 ? -15.416 -1.886 12.975 1.00 46.66 67 LYS A O 1
ATOM 539 N N . LYS A 1 68 ? -14.558 -3.180 14.604 1.00 38.44 68 LYS A N 1
ATOM 540 C CA . LYS A 1 68 ? -15.822 -3.694 15.134 1.00 38.44 68 LYS A CA 1
ATOM 541 C C . LYS A 1 68 ? -15.776 -3.631 16.649 1.00 38.44 68 LYS A C 1
ATOM 543 O O . LYS A 1 68 ? -14.686 -3.919 17.190 1.00 38.44 68 LYS A O 1
#

Nearest PDB structures (foldseek):
  4oof-assembly1_B  TM=4.825E-01  e=4.647E+00  Mycobacterium tuberculosis H37Rv